Protein AF-A0A937KIK9-F1 (afdb_monomer)

Solvent-accessible surface area (backbone atoms only — not comparable to full-atom values): 3841 Å² total; per-residue (Å²): 145,72,64,82,74,47,82,43,73,46,79,45,81,94,59,96,45,71,44,67,46,54,53,82,92,46,41,69,62,43,44,53,56,47,26,76,76,76,48,81,87,64,82,92,78,82,89,74,90,77,68,86,78,88,129

Secondary structure (DSSP, 8-state):
---TTEEEEEE-TTSSPEEEEE-TTTHHHHHHHHHHHH-S--------SS-----

Sequence (55 aa):
LGAAGALATWLSGSGPTVAGLVDAASADAVARQVAVGEGEHVRVVGLDINGVALV

Foldseek 3Di:
DCQVAFPDWDDDPPDPDIDTHHDPVCQVVSLVSCCVPPNNPGDDDDDDPPPDDDD

pLDDT: mean 83.06, std 11.77, range [46.75, 93.38]

Radius of gyration: 12.67 Å; Cα contacts (8 Å, |Δi|>4): 49; chains: 1; bounding box: 22×28×39 Å

Mean predicted aligned error: 6.32 Å

Structure (mmCIF, N/CA/C/O backbone):
data_AF-A0A937KIK9-F1
#
_entry.id   AF-A0A937KIK9-F1
#
loop_
_atom_site.group_PDB
_atom_site.id
_atom_site.type_symbol
_atom_site.label_atom_id
_atom_site.label_alt_id
_atom_site.label_comp_id
_atom_site.label_asym_id
_atom_site.label_entity_id
_atom_site.label_seq_id
_atom_site.pdbx_PDB_ins_code
_atom_site.Cartn_x
_atom_site.Cartn_y
_atom_site.Cartn_z
_atom_site.occupancy
_atom_site.B_iso_or_equiv
_atom_site.auth_seq_id
_atom_site.auth_comp_id
_atom_site.auth_asym_id
_atom_site.auth_atom_id
_atom_site.pdbx_PDB_model_num
ATOM 1 N N . LEU A 1 1 ? 1.879 7.695 13.076 1.00 46.75 1 LEU A N 1
ATOM 2 C CA . LEU A 1 1 ? 2.358 7.323 11.723 1.00 46.75 1 LEU A CA 1
ATOM 3 C C . LEU A 1 1 ? 3.286 6.113 11.805 1.00 46.75 1 LEU A C 1
ATOM 5 O O . LEU A 1 1 ? 4.486 6.221 11.619 1.00 46.75 1 LEU A O 1
ATOM 9 N N . GLY A 1 2 ? 2.716 4.963 12.140 1.00 48.31 2 GLY A N 1
ATOM 10 C CA . GLY A 1 2 ? 3.379 3.667 12.080 1.00 48.31 2 GLY A CA 1
ATOM 11 C C . GLY A 1 2 ? 2.264 2.669 11.847 1.00 48.31 2 GLY A C 1
ATOM 12 O O . GLY A 1 2 ? 1.619 2.246 12.801 1.00 48.31 2 GLY A O 1
ATOM 13 N N . ALA A 1 3 ? 1.927 2.420 10.581 1.00 56.84 3 ALA A N 1
ATOM 14 C CA . ALA A 1 3 ? 0.945 1.398 10.255 1.00 56.84 3 ALA A CA 1
ATOM 15 C C . ALA A 1 3 ? 1.542 0.062 10.708 1.00 56.84 3 ALA A C 1
ATOM 17 O O . ALA A 1 3 ? 2.616 -0.315 10.238 1.00 56.84 3 ALA A O 1
ATOM 18 N N . ALA A 1 4 ? 0.914 -0.599 11.682 1.00 62.41 4 ALA A N 1
ATOM 19 C CA . ALA A 1 4 ? 1.379 -1.885 12.185 1.00 62.41 4 ALA A CA 1
ATOM 20 C C . ALA A 1 4 ? 1.524 -2.853 10.997 1.00 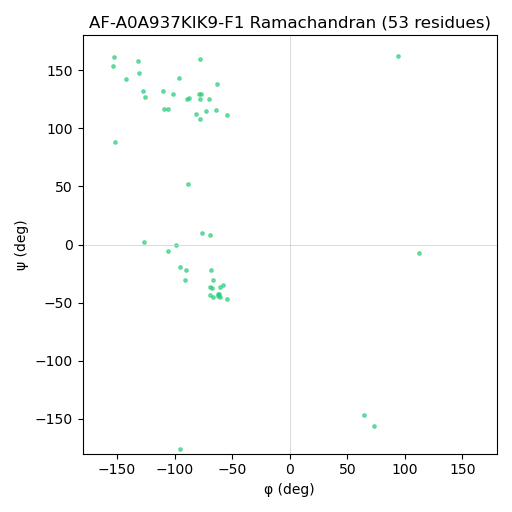62.41 4 ALA A C 1
ATOM 22 O O . ALA A 1 4 ? 0.536 -3.188 10.354 1.00 62.41 4 ALA A O 1
ATOM 23 N N . GLY A 1 5 ? 2.759 -3.233 10.659 1.00 77.06 5 GLY A N 1
ATOM 24 C CA . GLY A 1 5 ? 3.060 -4.091 9.505 1.00 77.06 5 GLY A CA 1
ATOM 25 C C . GLY A 1 5 ? 3.824 -3.426 8.353 1.00 77.06 5 GLY A C 1
ATOM 26 O O . GLY A 1 5 ? 4.258 -4.137 7.449 1.00 77.06 5 GLY A O 1
ATOM 27 N N . ALA A 1 6 ? 4.049 -2.108 8.381 1.00 84.00 6 ALA A N 1
ATOM 28 C CA . ALA A 1 6 ? 4.977 -1.463 7.452 1.00 84.00 6 ALA A CA 1
ATOM 29 C C . ALA A 1 6 ? 6.437 -1.696 7.873 1.00 84.00 6 ALA A C 1
ATOM 31 O O . ALA A 1 6 ? 6.813 -1.442 9.016 1.00 84.00 6 ALA A O 1
ATOM 32 N N . LEU A 1 7 ? 7.261 -2.146 6.927 1.00 89.38 7 LEU A N 1
ATOM 33 C CA . LEU A 1 7 ? 8.711 -2.294 7.074 1.00 89.38 7 LEU A CA 1
ATOM 34 C C . LEU A 1 7 ? 9.404 -0.930 7.165 1.00 89.38 7 LEU A C 1
ATOM 36 O O . LEU A 1 7 ? 10.382 -0.769 7.890 1.00 89.38 7 LEU A O 1
ATOM 40 N N . ALA A 1 8 ? 8.895 0.049 6.417 1.00 90.12 8 ALA A N 1
ATOM 41 C CA . ALA A 1 8 ? 9.377 1.424 6.417 1.00 90.12 8 ALA A CA 1
ATOM 42 C C . ALA A 1 8 ? 8.253 2.386 6.019 1.00 90.12 8 ALA A C 1
ATOM 44 O O . ALA A 1 8 ? 7.346 2.008 5.279 1.00 90.12 8 ALA A O 1
ATOM 45 N N . THR A 1 9 ? 8.332 3.640 6.469 1.00 91.12 9 THR A N 1
ATOM 46 C CA . THR A 1 9 ? 7.378 4.703 6.112 1.00 91.12 9 THR A CA 1
ATOM 47 C C . THR A 1 9 ? 8.084 6.043 5.932 1.00 91.12 9 THR A C 1
ATOM 49 O O . THR A 1 9 ? 8.989 6.353 6.707 1.00 91.12 9 THR A O 1
ATOM 52 N N . TRP A 1 10 ? 7.664 6.851 4.958 1.00 91.75 10 TRP A N 1
ATOM 53 C CA . TRP A 1 10 ? 8.238 8.177 4.689 1.00 91.75 10 TRP A CA 1
ATOM 54 C C . TRP A 1 10 ? 7.219 9.124 4.040 1.00 91.75 10 TRP A C 1
ATOM 56 O O . TRP A 1 10 ? 6.217 8.687 3.477 1.00 91.75 10 TRP A O 1
ATOM 66 N N . LEU A 1 11 ? 7.479 10.434 4.102 1.00 91.75 11 LEU A N 1
ATO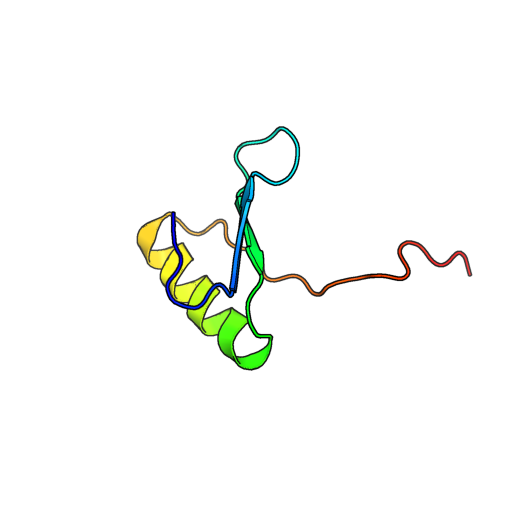M 67 C CA . LEU A 1 11 ? 6.744 11.421 3.304 1.00 91.75 11 LEU A CA 1
ATOM 68 C C . LEU A 1 11 ? 7.141 11.270 1.834 1.00 91.75 11 LEU A C 1
ATOM 70 O O . LEU A 1 11 ? 8.328 11.302 1.509 1.00 91.75 11 LEU A O 1
ATOM 74 N N . SER A 1 12 ? 6.159 11.085 0.955 1.00 90.81 12 SER A N 1
ATOM 75 C CA . SER A 1 12 ? 6.377 10.830 -0.467 1.00 90.81 12 SER A CA 1
ATOM 76 C C . SER A 1 12 ? 6.052 12.065 -1.305 1.00 90.81 12 SER A C 1
ATOM 78 O O . SER A 1 12 ? 4.904 12.505 -1.375 1.00 90.81 12 SER A O 1
ATOM 80 N N . GLY A 1 13 ? 7.072 12.609 -1.973 1.00 89.50 13 GLY A N 1
ATOM 81 C CA . GLY A 1 13 ? 6.956 13.837 -2.759 1.00 89.50 13 GLY A CA 1
ATOM 82 C C . GLY A 1 13 ? 6.838 15.096 -1.893 1.00 89.50 13 GLY A C 1
ATOM 83 O O . GLY A 1 13 ? 7.297 15.128 -0.755 1.00 89.50 13 GLY A O 1
ATOM 84 N N . SER A 1 14 ? 6.247 16.155 -2.453 1.00 89.12 14 SER A N 1
ATOM 85 C CA . SER A 1 14 ? 6.051 17.457 -1.790 1.00 89.12 14 SER A CA 1
ATOM 86 C C . SER A 1 14 ? 4.649 17.657 -1.196 1.00 89.12 14 SER A C 1
ATOM 88 O O . SER A 1 14 ? 4.365 18.716 -0.639 1.00 89.12 14 SER A O 1
ATOM 90 N N . GLY A 1 15 ? 3.760 16.670 -1.346 1.00 86.69 15 GLY A N 1
ATOM 91 C CA . GLY A 1 15 ? 2.382 16.708 -0.853 1.00 86.69 15 GLY A CA 1
ATOM 92 C C . GLY A 1 15 ? 2.202 16.043 0.520 1.00 86.69 15 GLY A C 1
ATOM 93 O O . GLY A 1 15 ? 3.170 15.571 1.113 1.00 86.69 15 GLY A O 1
ATOM 94 N N . PRO A 1 16 ? 0.954 15.944 1.020 1.00 88.06 16 PRO A N 1
ATOM 95 C CA . PRO A 1 16 ? 0.646 15.338 2.321 1.00 88.06 16 PRO A CA 1
ATOM 96 C C . PRO A 1 16 ? 0.688 13.795 2.314 1.00 88.06 16 PRO A C 1
ATOM 98 O O . PRO A 1 16 ? 0.241 13.160 3.265 1.00 88.06 16 PRO A O 1
ATOM 101 N N . THR A 1 17 ? 1.180 13.172 1.240 1.00 90.00 17 THR A N 1
ATOM 102 C CA . THR A 1 17 ? 1.146 11.719 1.060 1.00 90.00 17 THR A CA 1
ATOM 103 C C . THR A 1 17 ? 2.252 11.036 1.857 1.00 90.00 17 THR A C 1
ATOM 105 O O . THR A 1 17 ? 3.431 11.359 1.719 1.00 90.00 17 THR A O 1
ATOM 108 N N . VAL A 1 18 ? 1.884 10.018 2.631 1.00 90.38 18 VAL A N 1
ATOM 109 C CA . VAL A 1 18 ? 2.827 9.102 3.282 1.00 90.38 18 VAL A CA 1
ATOM 110 C C . VAL A 1 18 ? 2.887 7.811 2.472 1.00 90.38 18 VAL A C 1
ATOM 112 O O . VAL A 1 18 ? 1.854 7.221 2.165 1.00 90.38 18 VAL A O 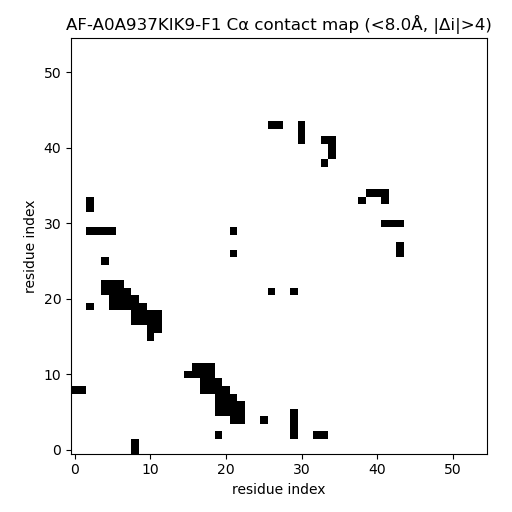1
ATOM 115 N N . ALA A 1 19 ? 4.093 7.366 2.130 1.00 91.50 19 ALA A N 1
ATOM 116 C CA . ALA A 1 19 ? 4.322 6.046 1.561 1.00 91.50 19 ALA A CA 1
ATOM 117 C C . ALA A 1 19 ? 4.737 5.064 2.661 1.00 91.50 19 ALA A C 1
ATOM 119 O O . ALA A 1 19 ? 5.461 5.423 3.593 1.00 91.50 19 ALA A O 1
ATOM 120 N N . GLY A 1 20 ? 4.279 3.819 2.537 1.00 92.31 20 GLY A N 1
ATOM 121 C CA . GLY A 1 20 ? 4.682 2.706 3.386 1.00 92.31 20 GLY A CA 1
ATOM 122 C C . GLY A 1 20 ? 5.140 1.533 2.534 1.00 92.31 20 GLY A C 1
ATOM 123 O O . GLY A 1 20 ? 4.453 1.153 1.587 1.00 92.31 20 GLY A O 1
ATOM 124 N N . LEU A 1 21 ? 6.292 0.961 2.874 1.00 93.38 21 LEU A N 1
ATOM 125 C CA . LEU A 1 21 ? 6.747 -0.306 2.316 1.00 93.38 21 LEU A CA 1
ATOM 126 C C . LEU A 1 21 ? 6.216 -1.436 3.194 1.00 93.38 21 LEU A C 1
ATOM 128 O O . LEU A 1 21 ? 6.449 -1.448 4.400 1.00 93.38 21 LEU A O 1
ATOM 132 N N . VAL A 1 22 ? 5.515 -2.382 2.587 1.00 93.00 22 VAL A N 1
ATOM 133 C CA . VAL A 1 22 ? 4.874 -3.524 3.249 1.00 93.00 22 VAL A CA 1
ATOM 134 C C . VAL A 1 22 ? 5.218 -4.799 2.492 1.00 93.00 22 VAL A C 1
ATOM 136 O O . VAL A 1 22 ? 5.554 -4.749 1.308 1.00 93.00 22 VAL A O 1
ATOM 139 N N . ASP A 1 23 ? 5.115 -5.940 3.167 1.00 92.56 23 ASP A N 1
ATOM 140 C CA . ASP A 1 23 ? 5.107 -7.224 2.472 1.00 92.56 23 ASP A CA 1
ATOM 141 C C . ASP A 1 23 ? 3.871 -7.299 1.558 1.00 92.56 23 ASP A C 1
ATOM 143 O O . ASP A 1 23 ? 2.768 -6.900 1.944 1.00 92.56 23 ASP A O 1
ATOM 147 N N . ALA A 1 24 ? 4.043 -7.810 0.339 1.00 91.19 24 ALA A N 1
ATOM 148 C CA . ALA A 1 24 ? 2.951 -7.954 -0.617 1.00 91.19 24 ALA A CA 1
ATOM 149 C C . ALA A 1 24 ? 1.802 -8.813 -0.061 1.00 91.19 24 ALA A C 1
ATOM 151 O O . ALA A 1 24 ? 0.636 -8.510 -0.311 1.00 91.19 24 ALA A O 1
ATOM 152 N N . ALA A 1 25 ? 2.111 -9.838 0.740 1.00 92.38 25 ALA A N 1
ATOM 153 C CA . ALA A 1 25 ? 1.115 -10.711 1.353 1.00 92.38 25 ALA A CA 1
ATOM 154 C C . ALA A 1 25 ? 0.270 -10.005 2.430 1.00 92.38 25 ALA A C 1
ATOM 156 O O . ALA A 1 25 ? -0.834 -10.457 2.733 1.00 92.38 25 ALA A O 1
ATOM 157 N N . SER A 1 26 ? 0.764 -8.906 3.011 1.00 91.12 26 SER A N 1
ATOM 158 C CA . SER A 1 26 ? 0.066 -8.150 4.059 1.00 91.12 26 SER A CA 1
ATOM 159 C C . SER A 1 26 ? -0.521 -6.819 3.579 1.00 91.12 26 SER A C 1
ATOM 161 O O . SER A 1 26 ? -1.252 -6.177 4.336 1.00 91.12 26 SER A O 1
ATOM 163 N N . ALA A 1 27 ? -0.262 -6.418 2.329 1.00 90.62 27 ALA A N 1
ATOM 164 C CA . ALA A 1 27 ? -0.594 -5.094 1.807 1.0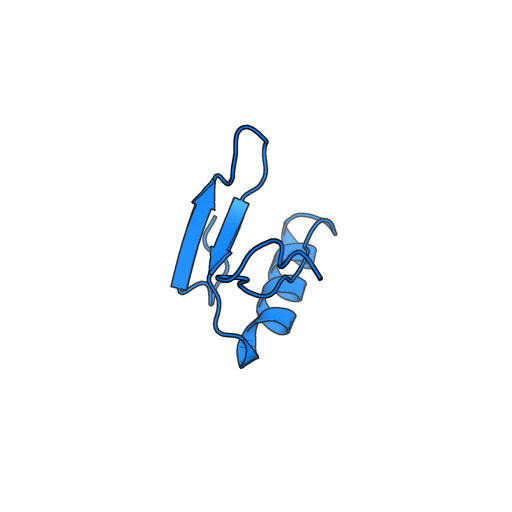0 90.62 27 ALA A CA 1
ATOM 165 C C . ALA A 1 27 ? -2.078 -4.716 1.963 1.00 90.62 27 ALA A C 1
ATOM 167 O O . ALA A 1 27 ? -2.385 -3.634 2.466 1.00 90.62 27 ALA A O 1
ATOM 168 N N . ASP A 1 28 ? -3.002 -5.617 1.617 1.00 90.69 28 ASP A N 1
ATOM 169 C CA . ASP A 1 28 ? -4.445 -5.359 1.726 1.00 90.69 28 ASP A CA 1
ATOM 170 C C . ASP A 1 28 ? -4.916 -5.226 3.179 1.00 90.69 28 ASP A C 1
ATOM 172 O O . ASP A 1 28 ? -5.780 -4.403 3.492 1.00 90.69 28 ASP A O 1
ATOM 176 N N . ALA A 1 29 ? -4.353 -6.031 4.085 1.00 89.75 29 ALA A N 1
ATOM 177 C CA . ALA A 1 29 ? -4.698 -5.983 5.502 1.00 89.75 29 ALA A CA 1
ATOM 178 C C . ALA A 1 29 ? -4.239 -4.658 6.126 1.00 89.75 29 ALA A C 1
ATOM 180 O O . ALA A 1 29 ? -5.022 -3.994 6.809 1.00 89.75 29 ALA A O 1
ATOM 181 N N . VAL A 1 30 ? -3.006 -4.238 5.819 1.00 89.44 30 VAL A N 1
ATOM 182 C CA . VAL A 1 30 ? -2.460 -2.950 6.265 1.00 89.44 30 VAL A CA 1
ATOM 183 C C . VAL A 1 30 ? -3.276 -1.794 5.686 1.00 89.44 30 VAL A C 1
ATOM 185 O O . VAL A 1 30 ? -3.645 -0.880 6.423 1.00 89.44 30 VAL A O 1
ATOM 188 N N . ALA A 1 31 ? -3.629 -1.845 4.398 1.00 88.81 31 ALA A N 1
ATOM 189 C CA . ALA A 1 31 ? -4.416 -0.796 3.756 1.00 88.81 31 ALA A CA 1
ATOM 190 C C . ALA A 1 31 ? -5.792 -0.611 4.413 1.00 88.81 31 ALA A C 1
ATOM 192 O O . ALA A 1 31 ? -6.180 0.519 4.712 1.00 88.81 31 ALA A O 1
ATOM 193 N N . ARG A 1 32 ? -6.502 -1.709 4.706 1.00 87.81 32 ARG A N 1
ATOM 194 C CA . ARG A 1 32 ? -7.793 -1.663 5.416 1.00 87.81 32 ARG A CA 1
ATOM 195 C C . ARG A 1 32 ? -7.650 -1.089 6.821 1.00 87.81 32 ARG A C 1
ATOM 197 O O . ARG A 1 32 ? -8.469 -0.269 7.223 1.00 87.81 32 ARG A O 1
ATOM 204 N N . GLN A 1 33 ? -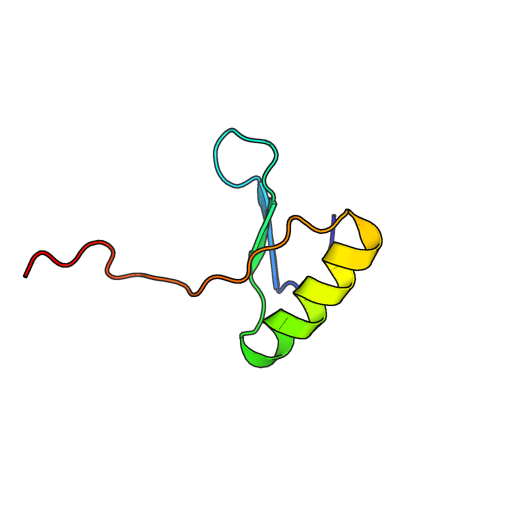6.613 -1.490 7.553 1.00 86.88 33 GLN A N 1
ATOM 205 C CA . GLN A 1 33 ? -6.365 -0.978 8.899 1.00 86.88 33 GLN A CA 1
ATOM 206 C C . GLN A 1 33 ? -6.116 0.538 8.894 1.00 86.88 33 GLN A C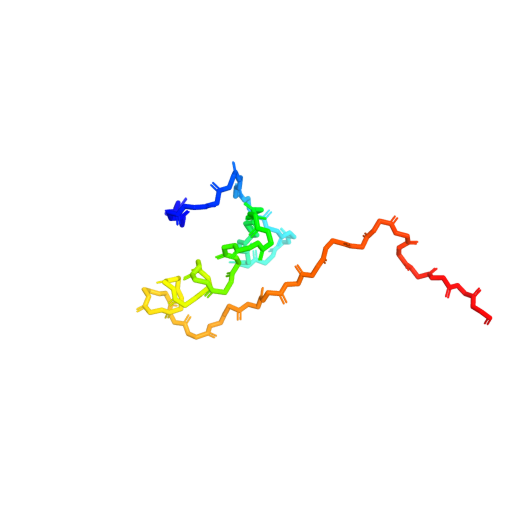 1
ATOM 208 O O . GLN A 1 33 ? -6.655 1.246 9.742 1.00 86.88 33 GLN A O 1
ATOM 213 N N . VAL A 1 34 ? -5.332 1.040 7.935 1.00 84.19 34 VAL A N 1
ATOM 214 C CA . VAL A 1 34 ? -5.047 2.478 7.802 1.00 84.19 34 VAL A CA 1
ATOM 215 C C . VAL A 1 34 ? -6.291 3.253 7.366 1.00 84.19 34 VAL A C 1
ATOM 217 O O . VAL A 1 34 ? -6.589 4.291 7.951 1.00 84.19 34 VAL A O 1
ATOM 220 N N . ALA A 1 35 ? -7.056 2.732 6.403 1.00 84.44 35 ALA A N 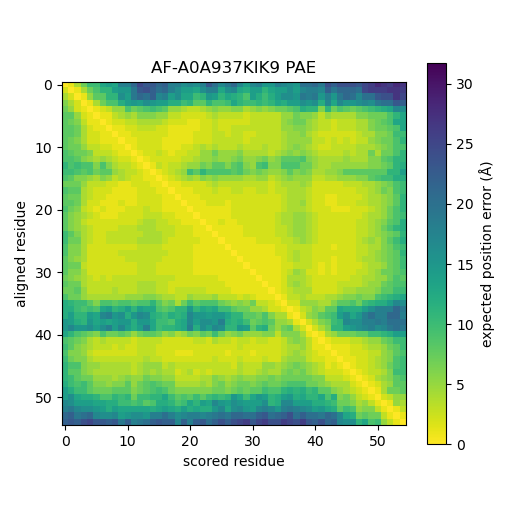1
ATOM 221 C CA . ALA A 1 35 ? -8.266 3.387 5.906 1.00 84.44 35 ALA A CA 1
ATOM 222 C C . ALA A 1 35 ? -9.331 3.585 7.001 1.00 84.44 35 ALA A C 1
ATOM 224 O O . ALA A 1 35 ? -9.994 4.619 7.038 1.00 84.44 35 ALA A O 1
ATOM 225 N N . VAL A 1 36 ? -9.461 2.626 7.928 1.00 77.00 36 VAL A N 1
ATOM 226 C CA . VAL A 1 36 ? -10.378 2.727 9.080 1.00 77.00 36 VAL A CA 1
ATOM 227 C C . VAL A 1 36 ? -9.949 3.823 10.068 1.00 77.00 36 VAL A C 1
ATOM 229 O O . VAL A 1 36 ? -10.805 4.415 10.720 1.00 77.00 36 VAL A O 1
ATOM 232 N N . GLY A 1 37 ? -8.644 4.096 10.189 1.00 66.69 37 GLY A N 1
ATOM 233 C CA . GLY A 1 37 ? -8.098 5.065 11.147 1.00 66.69 37 GLY A CA 1
ATOM 234 C C . GLY A 1 37 ? -7.956 6.497 10.621 1.00 66.69 37 GLY A C 1
ATOM 235 O O . GLY A 1 37 ? -8.078 7.432 11.404 1.00 66.69 37 GLY A O 1
ATOM 236 N N . GLU A 1 38 ? -7.710 6.673 9.320 1.00 64.25 38 GLU A N 1
ATOM 237 C CA . GLU A 1 38 ? -7.269 7.957 8.734 1.00 64.25 38 GLU A CA 1
ATOM 238 C C . GLU A 1 38 ? -8.148 8.433 7.553 1.00 64.25 38 GLU A C 1
ATOM 240 O O . GLU A 1 38 ? -7.880 9.472 6.950 1.00 64.25 38 GLU A O 1
ATOM 245 N N . GLY A 1 39 ? -9.214 7.695 7.219 1.00 61.91 39 GLY A N 1
ATOM 246 C CA . GLY A 1 39 ? -10.080 7.964 6.066 1.00 61.91 39 GLY A CA 1
ATOM 247 C C . GLY A 1 39 ? -9.674 7.190 4.804 1.00 61.91 39 GLY A C 1
ATOM 248 O O . GLY A 1 39 ? -8.565 6.675 4.682 1.00 61.91 39 GLY A O 1
ATOM 249 N N . GLU A 1 40 ? -10.596 7.084 3.841 1.00 66.62 40 GLU A N 1
ATOM 250 C CA . GLU A 1 40 ? -10.563 6.108 2.730 1.00 66.62 40 GLU A CA 1
ATOM 251 C C . GLU A 1 40 ? -9.469 6.320 1.657 1.00 66.62 40 GLU A C 1
ATOM 253 O O . GLU A 1 40 ? -9.446 5.632 0.637 1.00 66.62 40 GLU A O 1
ATOM 258 N N . HIS A 1 41 ? -8.526 7.242 1.846 1.00 82.31 41 HIS A N 1
ATOM 259 C CA . HIS A 1 41 ? -7.557 7.623 0.813 1.00 82.31 41 HIS A CA 1
ATOM 260 C C . HIS A 1 41 ? -6.283 6.763 0.825 1.00 82.31 41 HIS A C 1
ATOM 262 O O . HIS A 1 41 ? -5.168 7.284 0.835 1.00 82.31 41 HIS A O 1
ATOM 268 N N . VAL A 1 42 ? -6.435 5.436 0.798 1.00 88.75 42 VAL A N 1
ATOM 269 C CA . VAL A 1 42 ? -5.308 4.491 0.723 1.00 88.75 42 VAL A CA 1
ATOM 270 C C . VAL A 1 42 ? -5.278 3.811 -0.642 1.00 88.75 42 VAL A C 1
ATOM 272 O O . VAL A 1 42 ? -6.287 3.299 -1.122 1.00 88.75 42 VAL A O 1
ATOM 275 N N . ARG A 1 43 ? -4.098 3.769 -1.270 1.00 90.38 43 ARG A N 1
ATOM 276 C CA . ARG A 1 43 ? -3.878 3.055 -2.531 1.00 90.38 43 ARG A CA 1
ATOM 277 C C . ARG A 1 43 ? -2.722 2.076 -2.387 1.00 90.38 43 ARG A C 1
ATOM 279 O O . ARG A 1 43 ? -1.620 2.472 -2.022 1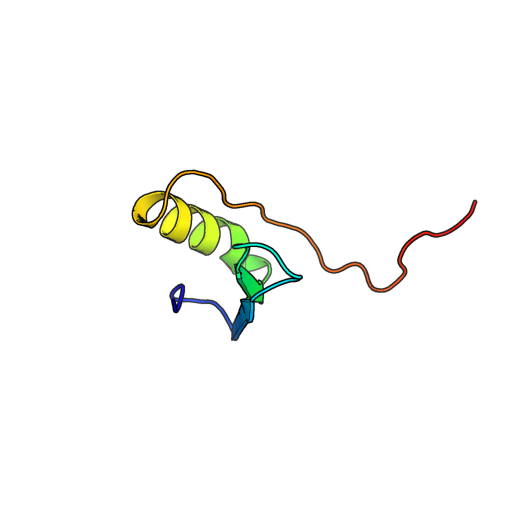.00 90.38 43 ARG A O 1
ATOM 286 N N . VAL A 1 44 ? -2.975 0.817 -2.733 1.00 91.25 44 VAL A N 1
ATOM 287 C CA . VAL A 1 44 ? -1.936 -0.210 -2.857 1.00 91.25 44 VAL A CA 1
ATOM 288 C C . VAL A 1 44 ? -1.376 -0.152 -4.275 1.00 91.25 44 VAL A C 1
ATOM 290 O O . VAL A 1 44 ? -2.128 -0.190 -5.249 1.00 91.25 44 VAL A O 1
ATOM 293 N N . VAL A 1 45 ? -0.057 -0.023 -4.391 1.00 91.12 45 VAL A N 1
ATOM 294 C CA . VAL A 1 45 ? 0.666 -0.026 -5.668 1.00 91.12 45 VAL A CA 1
ATOM 295 C C . VAL A 1 45 ? 1.846 -0.987 -5.583 1.00 91.12 45 VAL A C 1
ATOM 297 O O . VAL A 1 45 ? 2.434 -1.157 -4.517 1.00 91.12 45 VAL A O 1
ATOM 300 N N . GLY A 1 46 ? 2.185 -1.623 -6.704 1.00 89.19 46 GLY A N 1
ATOM 301 C CA . GLY A 1 46 ? 3.408 -2.413 -6.821 1.00 89.19 46 GLY A CA 1
ATOM 302 C C . GLY A 1 46 ? 4.638 -1.526 -7.019 1.00 89.19 46 GLY A C 1
ATOM 303 O O . GLY A 1 46 ? 4.522 -0.377 -7.448 1.00 89.19 46 GLY A O 1
ATOM 304 N N . LEU A 1 47 ? 5.819 -2.076 -6.731 1.00 88.25 47 LEU A N 1
ATOM 305 C CA . LEU A 1 47 ? 7.082 -1.439 -7.094 1.00 88.25 47 LEU A CA 1
ATOM 306 C C . LEU A 1 47 ? 7.350 -1.669 -8.579 1.00 88.25 47 LEU A C 1
ATOM 308 O O . LEU A 1 47 ? 7.401 -2.810 -9.035 1.00 88.25 47 LEU A O 1
ATOM 312 N N . ASP A 1 48 ? 7.557 -0.583 -9.308 1.00 87.44 48 ASP A N 1
ATOM 313 C CA . ASP A 1 48 ? 8.063 -0.621 -10.671 1.00 87.44 48 ASP A CA 1
ATOM 314 C C . ASP A 1 48 ? 9.498 -0.089 -10.682 1.00 87.44 48 ASP A C 1
ATOM 316 O O . ASP A 1 48 ? 9.751 1.063 -10.330 1.00 87.44 48 ASP A O 1
ATOM 320 N N . ILE A 1 49 ? 10.438 -0.959 -11.051 1.00 85.88 49 ILE A N 1
ATOM 321 C CA . ILE A 1 49 ? 11.861 -0.620 -11.186 1.00 85.88 49 ILE A CA 1
ATOM 322 C C . ILE A 1 49 ? 12.238 -0.255 -12.622 1.00 85.88 4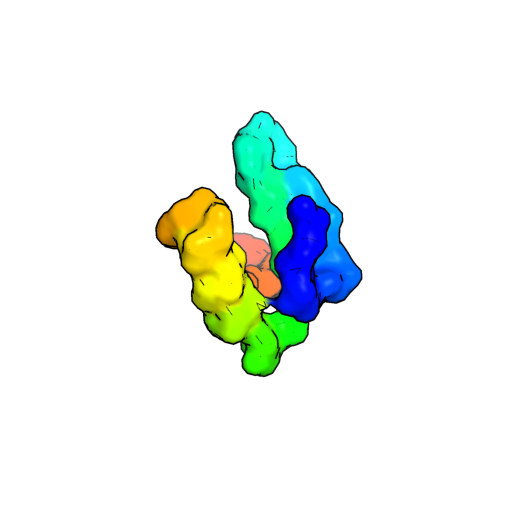9 ILE A C 1
ATOM 324 O O . ILE A 1 49 ? 13.291 0.337 -12.845 1.00 85.88 49 ILE A O 1
ATOM 328 N N . ASN A 1 50 ? 11.412 -0.648 -13.592 1.00 86.06 50 ASN A N 1
ATOM 329 C CA . ASN A 1 50 ? 11.718 -0.504 -15.011 1.00 86.06 50 ASN A CA 1
ATOM 330 C C . ASN A 1 50 ? 11.215 0.838 -15.550 1.00 86.06 50 ASN A C 1
ATOM 332 O O . ASN A 1 50 ? 11.734 1.331 -16.550 1.00 86.06 50 ASN A O 1
ATOM 336 N N . GLY A 1 51 ? 10.236 1.445 -14.874 1.00 79.19 51 GLY A N 1
ATOM 337 C CA . GLY A 1 51 ? 9.639 2.702 -15.290 1.00 79.19 51 GLY A CA 1
ATOM 338 C C . GLY A 1 51 ? 8.910 2.555 -16.625 1.00 79.19 51 GLY A C 1
ATOM 339 O O . GLY A 1 51 ? 8.342 1.515 -16.952 1.00 79.19 51 GLY A O 1
ATOM 340 N N . VAL A 1 52 ? 8.924 3.615 -17.432 1.00 81.00 52 VAL A N 1
ATOM 341 C CA . VAL A 1 52 ? 8.262 3.598 -18.741 1.00 81.00 52 VAL A CA 1
ATOM 342 C C . VAL A 1 52 ? 9.129 2.849 -19.755 1.00 81.00 52 VAL A C 1
ATOM 344 O O . VAL A 1 52 ? 10.135 3.375 -20.227 1.00 81.00 52 VAL A O 1
ATOM 347 N N . ALA A 1 53 ? 8.705 1.646 -20.139 1.00 75.81 53 ALA A N 1
ATOM 348 C CA . ALA A 1 53 ? 9.247 0.953 -21.302 1.00 75.81 53 ALA A CA 1
ATOM 349 C C . ALA A 1 53 ? 8.569 1.487 -22.577 1.00 75.81 53 ALA A C 1
ATOM 351 O O . ALA A 1 53 ? 7.370 1.295 -22.774 1.00 75.81 53 ALA A O 1
ATOM 352 N N . LEU A 1 54 ? 9.324 2.188 -23.429 1.00 68.94 54 LEU A N 1
ATOM 353 C CA . LEU A 1 54 ? 8.867 2.582 -24.766 1.00 68.94 54 LEU A CA 1
ATOM 354 C C . LEU A 1 54 ? 8.854 1.333 -25.659 1.00 68.94 54 LEU A C 1
ATOM 356 O O . LEU A 1 54 ? 9.910 0.747 -25.898 1.00 68.94 54 LEU A O 1
ATOM 360 N N . VAL A 1 55 ? 7.660 0.931 -26.102 1.00 62.00 55 VAL A N 1
ATOM 361 C CA . VAL A 1 55 ? 7.436 -0.126 -27.104 1.00 62.00 55 VAL A CA 1
ATOM 362 C C . VAL A 1 55 ? 7.276 0.510 -28.476 1.00 62.00 55 VAL A C 1
ATOM 364 O O . VAL A 1 55 ? 6.557 1.533 -28.550 1.00 62.00 55 VAL A O 1
#